Protein AF-A0A6A4FNG8-F1 (afdb_monomer_lite)

Sequence (67 aa):
MADYAARSLQQVVPLCDRVRCTDWMELDQALRGSKGIYGRTVDFFPAPFRSSDRRVNMNKARDWWKA

Radius of gyration: 13.83 Å; chains: 1; bounding box: 40×28×32 Å

Foldseek 3Di:
DDPPVPPPDPDDDDVVVLVVLLVVLVVCCVVPNDPCSLVVSCVVCVPSQPDPDSVVSSVVSVVSNVD

pLDDT: mean 88.39, std 14.25, range [43.31, 97.62]

Structure (mmCIF, N/CA/C/O backbone):
data_AF-A0A6A4FNG8-F1
#
_entry.id   AF-A0A6A4FNG8-F1
#
loop_
_atom_site.group_PDB
_atom_site.id
_atom_site.type_symbol
_atom_site.label_atom_id
_atom_site.label_alt_id
_atom_site.label_comp_id
_atom_site.label_asym_id
_atom_site.label_entity_id
_atom_site.label_seq_id
_atom_site.pdbx_PDB_ins_code
_atom_site.Cartn_x
_atom_site.Cartn_y
_atom_site.Cartn_z
_atom_site.occupancy
_atom_site.B_iso_or_equiv
_atom_site.auth_seq_id
_atom_site.auth_comp_id
_atom_site.auth_asym_id
_atom_site.auth_atom_id
_atom_site.pdbx_PDB_model_num
ATOM 1 N N . MET A 1 1 ? 29.719 -18.879 -20.983 1.00 43.31 1 MET A N 1
ATOM 2 C CA . MET A 1 1 ? 28.574 -18.755 -20.059 1.00 43.31 1 MET A CA 1
ATOM 3 C C . MET A 1 1 ? 28.876 -17.613 -19.110 1.00 43.31 1 MET A C 1
ATOM 5 O O . MET A 1 1 ? 29.562 -17.822 -18.121 1.00 43.31 1 MET A O 1
ATOM 9 N N . ALA A 1 2 ? 28.499 -16.392 -19.492 1.00 47.38 2 ALA A N 1
ATOM 10 C CA . ALA A 1 2 ? 28.647 -15.223 -18.636 1.00 47.38 2 ALA A CA 1
ATOM 11 C C . ALA A 1 2 ? 27.336 -15.063 -17.869 1.00 47.38 2 ALA A C 1
ATOM 13 O O . ALA A 1 2 ? 26.303 -14.770 -18.471 1.00 47.38 2 ALA A O 1
ATOM 14 N N . ASP A 1 3 ? 27.394 -15.320 -16.566 1.00 53.69 3 ASP A N 1
ATOM 15 C CA . ASP A 1 3 ? 26.354 -14.987 -15.601 1.00 53.69 3 ASP A CA 1
ATOM 16 C C . ASP A 1 3 ? 26.231 -13.457 -15.559 1.00 53.69 3 ASP A C 1
ATOM 18 O O . ASP A 1 3 ? 26.857 -12.761 -14.762 1.00 53.69 3 ASP A O 1
ATOM 22 N N . TYR A 1 4 ? 25.497 -12.897 -16.521 1.00 52.84 4 TYR A N 1
ATOM 23 C CA . TYR A 1 4 ? 24.987 -11.543 -16.409 1.00 52.84 4 TYR A CA 1
ATOM 24 C C . TYR A 1 4 ? 23.908 -11.637 -15.338 1.00 52.84 4 TYR A C 1
ATOM 26 O O . TYR A 1 4 ? 22.743 -11.879 -15.652 1.00 52.84 4 TYR A O 1
ATOM 34 N N . ALA A 1 5 ? 24.305 -11.509 -14.070 1.00 56.44 5 ALA A N 1
ATOM 35 C CA . ALA A 1 5 ? 23.388 -11.203 -12.989 1.00 56.44 5 ALA A CA 1
ATOM 36 C C . ALA A 1 5 ? 22.589 -9.983 -13.452 1.00 56.44 5 ALA A C 1
ATOM 38 O O . ALA A 1 5 ? 23.093 -8.854 -13.466 1.00 56.44 5 ALA A O 1
ATOM 39 N N . ALA A 1 6 ? 21.392 -10.244 -13.982 1.00 58.62 6 ALA A N 1
ATOM 40 C CA . ALA A 1 6 ? 20.546 -9.245 -14.588 1.00 58.62 6 ALA A CA 1
ATOM 41 C C . ALA A 1 6 ? 20.286 -8.227 -13.489 1.00 58.62 6 ALA A C 1
ATOM 43 O O . ALA A 1 6 ? 19.603 -8.531 -12.513 1.00 58.62 6 ALA A O 1
ATOM 44 N N . ARG A 1 7 ? 20.921 -7.054 -13.583 1.00 54.75 7 ARG A N 1
ATOM 45 C CA . ARG A 1 7 ? 20.706 -5.973 -12.625 1.00 54.75 7 ARG A CA 1
ATOM 46 C C . ARG A 1 7 ? 19.200 -5.751 -12.599 1.00 54.75 7 ARG A C 1
ATOM 48 O O . ARG A 1 7 ? 18.647 -5.364 -13.628 1.00 54.75 7 ARG A O 1
ATOM 55 N N . SER A 1 8 ? 18.551 -6.089 -11.481 1.00 61.69 8 SER A N 1
ATOM 56 C CA . SER A 1 8 ? 17.097 -6.010 -11.353 1.00 61.69 8 SER A CA 1
ATOM 57 C C . SER A 1 8 ? 16.649 -4.640 -11.829 1.00 61.69 8 SER A C 1
ATOM 59 O O . SER A 1 8 ? 17.057 -3.625 -11.262 1.00 61.69 8 SER A O 1
ATOM 61 N N . LEU A 1 9 ? 15.862 -4.617 -12.904 1.00 65.00 9 LEU A N 1
ATOM 62 C CA . LEU A 1 9 ? 15.344 -3.385 -13.476 1.00 65.00 9 LEU A CA 1
ATOM 63 C C . LEU A 1 9 ? 14.593 -2.648 -12.358 1.00 65.00 9 LEU A C 1
ATOM 65 O O . LEU A 1 9 ? 13.621 -3.179 -11.815 1.00 65.00 9 LEU A O 1
ATOM 69 N N . GLN A 1 10 ? 15.063 -1.463 -11.959 1.00 69.81 10 GLN A N 1
ATOM 70 C CA . GLN A 1 10 ? 14.354 -0.661 -10.966 1.00 69.81 10 GLN A CA 1
ATOM 71 C C . GLN A 1 10 ? 12.981 -0.306 -11.536 1.00 69.81 10 GLN A C 1
ATOM 73 O O . GLN A 1 10 ? 12.865 0.386 -12.546 1.00 69.81 10 GLN A O 1
ATOM 78 N N . GLN A 1 11 ? 11.927 -0.811 -10.898 1.00 76.62 11 GLN A N 1
ATOM 79 C CA . GLN A 1 11 ? 10.565 -0.497 -11.297 1.00 76.62 11 GLN A CA 1
ATOM 80 C C . GLN A 1 11 ? 10.242 0.944 -10.896 1.00 76.62 11 GLN A C 1
ATOM 82 O O . GLN A 1 11 ? 10.074 1.242 -9.711 1.00 76.62 11 GLN A O 1
ATOM 87 N N . VAL A 1 12 ? 10.074 1.810 -11.890 1.00 84.44 12 VAL A N 1
ATOM 88 C CA . VAL A 1 12 ? 9.510 3.147 -11.694 1.00 84.44 12 VAL A CA 1
ATOM 89 C C . VAL A 1 12 ? 7.995 3.022 -11.526 1.00 84.44 12 VAL A C 1
ATOM 91 O O . VAL A 1 12 ? 7.327 2.348 -12.311 1.00 84.44 12 VAL A O 1
ATOM 94 N N . VAL A 1 13 ? 7.456 3.650 -10.481 1.00 89.06 13 VAL A N 1
ATOM 95 C CA . VAL A 1 13 ? 6.014 3.728 -10.212 1.00 89.06 13 VAL A CA 1
ATOM 96 C C . VAL A 1 13 ? 5.624 5.206 -10.160 1.00 89.06 13 VAL A C 1
ATOM 98 O O . VAL A 1 13 ? 6.322 5.971 -9.489 1.00 89.06 13 VAL A O 1
ATOM 101 N N . PRO A 1 14 ? 4.543 5.626 -10.839 1.00 92.94 14 PRO A N 1
ATOM 102 C CA . PRO A 1 14 ? 4.021 6.981 -10.716 1.00 92.94 14 PRO A CA 1
ATOM 103 C C . PRO A 1 14 ? 3.721 7.351 -9.260 1.00 92.94 14 PRO A C 1
ATOM 105 O O . PRO A 1 14 ? 3.194 6.540 -8.497 1.00 92.94 14 PRO A O 1
ATOM 108 N N . LEU A 1 15 ? 3.997 8.601 -8.874 1.00 93.06 15 LEU A N 1
ATOM 109 C CA . LEU A 1 15 ? 3.727 9.070 -7.511 1.00 93.06 15 LEU A CA 1
ATOM 110 C C . LEU A 1 15 ? 2.242 8.929 -7.137 1.00 93.06 15 LEU A C 1
ATOM 112 O O . LEU A 1 15 ? 1.932 8.572 -6.007 1.00 93.06 15 LEU A O 1
ATOM 116 N N . CYS A 1 16 ? 1.330 9.139 -8.092 1.00 94.56 16 CYS A N 1
ATOM 117 C CA . CYS A 1 16 ? -0.106 8.989 -7.862 1.00 94.56 16 CYS A CA 1
ATOM 118 C C . CYS A 1 16 ? -0.508 7.557 -7.475 1.00 94.56 16 CYS A C 1
ATOM 120 O O . CYS A 1 16 ? -1.394 7.387 -6.643 1.00 94.56 16 CYS A O 1
ATOM 122 N N . ASP A 1 17 ? 0.156 6.533 -8.014 1.00 94.94 17 ASP A N 1
ATOM 123 C CA . ASP A 1 17 ? -0.108 5.142 -7.637 1.00 94.94 17 ASP A CA 1
ATOM 124 C C . ASP A 1 17 ? 0.414 4.838 -6.233 1.00 94.94 17 ASP A C 1
ATOM 126 O O . ASP A 1 17 ? -0.247 4.129 -5.475 1.00 94.94 17 ASP A O 1
ATOM 130 N N . ARG A 1 18 ? 1.563 5.415 -5.851 1.00 95.31 18 ARG A N 1
ATOM 131 C CA . ARG A 1 18 ? 2.049 5.343 -4.466 1.00 95.31 18 ARG A CA 1
ATOM 132 C C . ARG A 1 18 ? 1.047 5.982 -3.502 1.00 95.31 18 ARG A C 1
ATOM 134 O O . ARG A 1 18 ? 0.702 5.333 -2.522 1.00 95.31 18 ARG A O 1
ATOM 141 N N . VAL A 1 19 ? 0.572 7.196 -3.798 1.00 96.25 19 VAL A N 1
ATOM 142 C CA . VAL A 1 19 ? -0.414 7.913 -2.966 1.00 96.25 19 VAL A CA 1
ATOM 143 C C . VAL A 1 19 ? -1.698 7.098 -2.825 1.00 96.25 19 VAL A C 1
ATOM 145 O O . VAL A 1 19 ? -2.156 6.855 -1.718 1.00 96.25 19 VAL A O 1
ATOM 148 N N . ARG A 1 20 ? -2.220 6.541 -3.924 1.00 96.38 20 ARG A N 1
ATOM 149 C CA . ARG A 1 20 ? -3.392 5.649 -3.868 1.00 96.38 20 ARG A CA 1
ATOM 150 C C . ARG A 1 20 ? -3.178 4.436 -2.962 1.00 96.38 20 ARG A C 1
ATOM 152 O O . ARG A 1 20 ? -4.107 4.030 -2.270 1.00 96.38 20 ARG A O 1
ATOM 159 N N . CYS A 1 21 ? -1.979 3.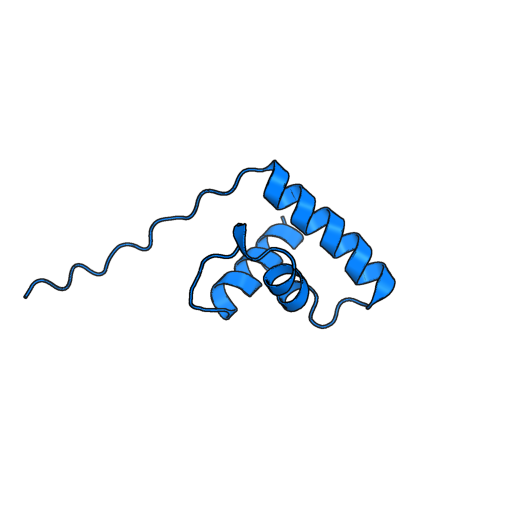849 -2.968 1.00 96.88 21 CYS A N 1
ATOM 160 C CA . CYS A 1 21 ? -1.663 2.723 -2.091 1.00 96.88 21 CYS A CA 1
ATOM 161 C C . CYS A 1 21 ? -1.632 3.145 -0.618 1.00 96.88 21 CYS A C 1
ATOM 163 O O . CYS A 1 21 ? -2.142 2.407 0.221 1.00 96.88 21 CYS A O 1
ATOM 165 N N . THR A 1 22 ? -1.043 4.301 -0.295 1.00 97.06 22 THR A N 1
ATOM 166 C CA . THR A 1 22 ? -0.979 4.801 1.086 1.00 97.06 22 THR A CA 1
ATOM 167 C C . THR A 1 22 ? -2.351 5.246 1.587 1.00 97.06 22 THR A C 1
ATOM 169 O O . THR A 1 22 ? -2.760 4.805 2.652 1.00 97.06 22 THR A O 1
ATOM 172 N N . ASP A 1 23 ? -3.135 5.976 0.796 1.00 97.56 23 ASP A N 1
ATOM 173 C CA . ASP A 1 23 ? -4.496 6.381 1.183 1.00 97.56 23 ASP A CA 1
ATOM 174 C C . ASP A 1 23 ? -5.374 5.153 1.473 1.00 97.56 23 ASP A C 1
ATOM 176 O O . ASP A 1 23 ? -6.119 5.090 2.452 1.00 97.56 23 ASP A O 1
ATOM 180 N N . TRP A 1 24 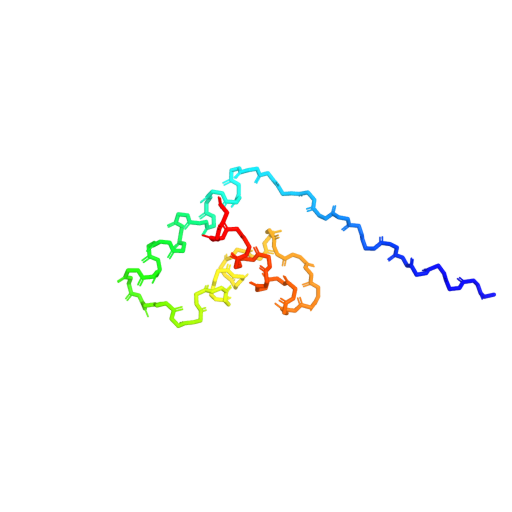? -5.250 4.114 0.641 1.00 97.62 24 TRP A N 1
ATOM 181 C CA . TRP A 1 24 ? -5.955 2.858 0.866 1.00 97.62 24 TRP A CA 1
ATOM 182 C C . TRP A 1 24 ? -5.475 2.130 2.129 1.00 97.62 24 TRP A C 1
ATOM 184 O O . TRP A 1 24 ? -6.299 1.568 2.848 1.00 97.62 24 TRP A O 1
ATOM 194 N N . MET A 1 25 ? -4.170 2.145 2.426 1.00 97.31 25 MET A N 1
ATOM 195 C CA . MET A 1 25 ? -3.635 1.588 3.672 1.00 97.31 25 MET A CA 1
ATOM 196 C C . MET A 1 25 ? -4.205 2.307 4.903 1.00 97.31 25 MET A C 1
ATOM 198 O O . MET A 1 25 ? -4.595 1.629 5.849 1.00 97.31 25 MET A O 1
ATOM 202 N N . GLU A 1 26 ? -4.317 3.639 4.904 1.00 97.19 26 GLU A N 1
ATOM 203 C CA . GLU A 1 26 ? -4.935 4.390 6.015 1.00 97.19 26 GLU A CA 1
ATOM 204 C C . GLU A 1 26 ? -6.364 3.912 6.287 1.00 97.19 26 GLU A C 1
ATOM 206 O O . GLU A 1 26 ? -6.721 3.593 7.427 1.00 97.19 26 GLU A O 1
ATOM 211 N N . LEU A 1 27 ? -7.158 3.766 5.226 1.00 97.00 27 LEU A N 1
ATOM 212 C CA . LEU A 1 27 ? -8.528 3.267 5.322 1.00 97.00 27 LEU A CA 1
ATOM 213 C C . LEU A 1 27 ? -8.579 1.806 5.793 1.00 97.00 27 LEU A C 1
ATOM 215 O O . LEU A 1 27 ? -9.353 1.465 6.690 1.00 97.00 27 LEU A O 1
ATOM 219 N N . ASP A 1 28 ? -7.749 0.929 5.227 1.00 96.94 28 ASP A N 1
ATOM 220 C CA . ASP A 1 28 ? -7.708 -0.487 5.604 1.00 96.94 28 ASP A CA 1
ATOM 221 C C . ASP A 1 28 ? -7.227 -0.679 7.051 1.00 96.94 28 ASP A C 1
ATOM 223 O O . ASP A 1 28 ? -7.762 -1.524 7.773 1.00 96.94 28 ASP A O 1
ATOM 227 N N . GLN A 1 29 ? -6.278 0.141 7.514 1.00 96.94 29 GLN A N 1
ATOM 228 C CA . GLN A 1 29 ? -5.826 0.148 8.903 1.00 96.94 29 GLN A CA 1
ATOM 229 C C . GLN A 1 29 ? -6.969 0.502 9.854 1.00 96.94 29 GLN A C 1
ATOM 231 O O . GLN A 1 29 ? -7.134 -0.177 10.869 1.00 96.94 29 GLN A O 1
ATOM 236 N N . ALA A 1 30 ? -7.755 1.532 9.533 1.00 96.81 30 ALA A N 1
ATOM 237 C CA . ALA A 1 30 ? -8.894 1.943 10.347 1.00 96.81 30 ALA A CA 1
ATOM 238 C C . ALA A 1 30 ? -9.980 0.854 10.416 1.00 96.81 30 ALA A C 1
ATOM 240 O O . ALA A 1 30 ? -10.605 0.667 11.458 1.00 96.81 30 ALA A O 1
ATOM 241 N N . LEU A 1 31 ? -10.178 0.102 9.328 1.00 96.06 31 LEU A N 1
ATOM 242 C CA . LEU A 1 31 ? -11.226 -0.918 9.223 1.00 96.06 31 LEU A CA 1
ATOM 243 C C . LEU A 1 31 ? -10.827 -2.287 9.790 1.00 96.06 31 LEU A C 1
ATOM 245 O O . LEU A 1 31 ? -11.658 -2.985 10.370 1.00 96.06 31 LEU A O 1
ATOM 249 N N . ARG A 1 32 ? -9.580 -2.718 9.575 1.00 94.31 32 ARG A N 1
ATOM 250 C CA . ARG A 1 32 ? -9.116 -4.096 9.844 1.00 94.31 32 ARG A CA 1
ATOM 251 C C . ARG A 1 32 ? -7.932 -4.169 10.803 1.00 94.31 32 ARG A C 1
ATOM 253 O O . ARG A 1 32 ? -7.496 -5.267 11.157 1.00 94.31 32 ARG A O 1
ATOM 260 N N . GLY A 1 33 ? -7.398 -3.024 11.214 1.00 94.19 33 GLY A N 1
ATOM 261 C CA . GLY A 1 33 ? -6.195 -2.928 12.027 1.00 94.19 33 GLY A CA 1
ATOM 262 C C . GLY A 1 33 ? -4.899 -3.116 11.230 1.00 94.19 33 GLY A C 1
ATOM 263 O O . GLY A 1 33 ? -4.869 -3.497 10.059 1.00 94.19 33 GLY A O 1
ATOM 264 N N . SER A 1 34 ? -3.778 -2.875 11.908 1.00 92.44 34 SER A N 1
ATOM 265 C CA . SER A 1 34 ? -2.436 -2.822 11.306 1.00 92.44 34 SER A CA 1
ATOM 266 C C . SER A 1 34 ? -1.849 -4.182 10.912 1.00 92.44 34 SER A C 1
ATOM 268 O O . SER A 1 34 ? -0.913 -4.257 10.110 1.00 92.44 34 SER A O 1
ATOM 27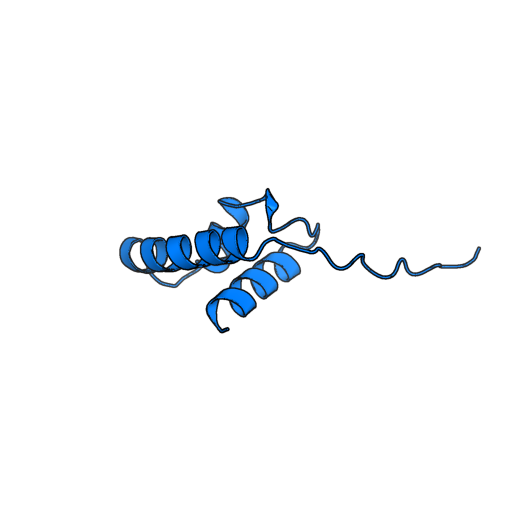0 N N . LYS A 1 35 ? -2.364 -5.286 11.464 1.00 94.69 35 LYS A N 1
ATOM 271 C CA . LYS A 1 35 ? -1.799 -6.620 11.229 1.00 94.69 35 LYS A CA 1
ATOM 272 C C . LYS A 1 35 ? -1.993 -7.026 9.769 1.00 94.69 35 LYS A C 1
ATOM 274 O O . LYS A 1 35 ? -3.122 -7.196 9.329 1.00 94.69 35 LYS A O 1
ATOM 279 N N . GLY A 1 36 ? -0.899 -7.247 9.039 1.00 94.75 36 GLY A N 1
ATOM 280 C CA . GLY A 1 36 ? -0.927 -7.762 7.662 1.00 94.75 36 GLY A CA 1
ATOM 281 C C . GLY A 1 36 ? -1.268 -6.732 6.578 1.00 94.75 36 GLY A C 1
ATOM 282 O O . GLY A 1 36 ? -1.463 -7.121 5.428 1.00 94.75 36 GLY A O 1
ATOM 283 N N . ILE A 1 37 ? -1.303 -5.441 6.916 1.00 96.94 37 ILE A N 1
ATOM 284 C CA . ILE A 1 37 ? -1.672 -4.347 6.006 1.00 96.94 37 ILE A CA 1
ATOM 285 C C . ILE A 1 37 ? -0.848 -4.317 4.709 1.00 96.94 37 ILE A C 1
ATOM 287 O O . ILE A 1 37 ? -1.406 -4.215 3.619 1.00 96.94 37 ILE A O 1
ATOM 291 N N . TYR A 1 38 ? 0.472 -4.518 4.793 1.00 96.69 38 TYR A N 1
ATOM 292 C CA . TYR A 1 38 ? 1.349 -4.530 3.616 1.00 96.69 38 TYR A CA 1
ATOM 293 C C . TYR A 1 38 ? 1.024 -5.689 2.674 1.00 96.69 38 TYR A C 1
ATOM 295 O O . TYR A 1 38 ? 1.023 -5.520 1.461 1.00 96.69 38 TYR A O 1
ATOM 303 N N . GLY A 1 39 ? 0.707 -6.862 3.233 1.00 96.56 39 GLY A N 1
ATOM 304 C CA . GLY A 1 39 ? 0.296 -8.023 2.450 1.00 96.56 39 GLY A CA 1
ATOM 305 C C . GLY A 1 39 ? -1.006 -7.755 1.704 1.00 96.56 39 GLY A C 1
ATOM 306 O O . GLY A 1 39 ? -1.054 -7.948 0.495 1.00 96.56 39 GLY A O 1
ATOM 307 N N . ARG A 1 40 ? -2.017 -7.221 2.402 1.00 97.38 40 ARG A N 1
ATOM 308 C CA . ARG A 1 40 ? -3.303 -6.875 1.781 1.00 97.38 40 ARG A CA 1
ATOM 309 C C . ARG A 1 40 ? -3.171 -5.787 0.720 1.00 97.38 40 ARG A C 1
ATOM 311 O O . ARG A 1 40 ? -3.814 -5.886 -0.314 1.00 97.38 40 ARG A O 1
ATOM 318 N N . THR A 1 41 ? -2.304 -4.801 0.937 1.00 97.50 41 THR A N 1
ATOM 319 C CA . THR A 1 41 ? -2.023 -3.763 -0.068 1.00 97.50 41 THR A CA 1
ATOM 320 C C . THR A 1 41 ? -1.429 -4.375 -1.332 1.00 97.50 41 THR A C 1
ATOM 322 O O . THR A 1 41 ? -1.860 -4.050 -2.433 1.00 97.50 41 THR A O 1
ATOM 325 N N . VAL A 1 42 ? -0.454 -5.280 -1.182 1.00 96.69 42 VAL A N 1
ATOM 326 C CA . VAL A 1 42 ? 0.168 -5.977 -2.316 1.00 96.69 42 VAL A CA 1
ATOM 327 C C . VAL A 1 42 ? -0.856 -6.814 -3.081 1.00 96.69 42 VAL A C 1
ATOM 329 O O . VAL A 1 42 ? -0.842 -6.805 -4.309 1.00 96.69 42 VAL A O 1
ATOM 332 N N . ASP A 1 43 ? -1.756 -7.492 -2.366 1.00 96.31 43 ASP A N 1
ATOM 333 C CA . ASP A 1 43 ? -2.816 -8.294 -2.979 1.00 96.31 43 ASP A CA 1
ATOM 334 C C . ASP A 1 43 ? -3.882 -7.413 -3.672 1.00 96.31 43 ASP A C 1
ATOM 336 O O . ASP A 1 43 ? -4.392 -7.788 -4.726 1.00 96.31 43 ASP A O 1
ATOM 340 N N . PHE A 1 44 ? -4.199 -6.233 -3.122 1.00 96.56 44 PHE A N 1
ATOM 341 C CA . PHE A 1 44 ? -5.200 -5.310 -3.678 1.00 96.56 44 PHE A CA 1
ATOM 342 C C . PHE A 1 44 ? -4.671 -4.498 -4.874 1.00 96.56 44 PHE A C 1
ATOM 344 O O . PHE A 1 44 ? -5.405 -4.259 -5.833 1.00 96.56 44 PHE A O 1
ATOM 351 N N . PHE A 1 45 ? -3.392 -4.108 -4.859 1.00 95.25 45 PHE A N 1
ATOM 352 C CA . PHE A 1 45 ? -2.743 -3.332 -5.922 1.00 95.25 45 PHE A CA 1
ATOM 353 C C . PHE A 1 45 ? -1.597 -4.115 -6.587 1.00 95.25 45 PHE A C 1
ATOM 355 O O . PHE A 1 45 ? -0.440 -3.714 -6.492 1.00 95.25 45 PHE A O 1
ATOM 362 N N . PRO A 1 46 ? -1.852 -5.198 -7.335 1.00 93.19 46 PRO A N 1
ATOM 363 C CA . PRO A 1 46 ? -0.771 -6.003 -7.910 1.00 93.19 46 PRO A CA 1
ATOM 364 C C . PRO A 1 46 ? 0.088 -5.232 -8.931 1.00 93.19 46 PRO A C 1
ATOM 366 O O . PRO A 1 46 ? 1.278 -5.501 -9.090 1.00 93.19 46 PRO A O 1
ATOM 369 N N . ALA A 1 47 ? -0.478 -4.236 -9.621 1.00 92.69 47 ALA A N 1
ATOM 370 C CA . ALA A 1 47 ? 0.217 -3.527 -10.696 1.00 92.69 47 ALA A CA 1
ATOM 371 C C . ALA A 1 47 ? 1.454 -2.719 -10.228 1.00 92.69 47 ALA A C 1
ATOM 373 O O . ALA A 1 47 ? 2.478 -2.776 -10.921 1.00 92.69 47 ALA A O 1
ATOM 374 N N . PRO A 1 48 ? 1.422 -2.007 -9.083 1.00 92.94 48 PRO A N 1
ATOM 375 C CA . PRO A 1 48 ? 2.617 -1.407 -8.477 1.00 92.94 48 PRO A CA 1
ATOM 376 C C . PRO A 1 48 ? 3.631 -2.387 -7.852 1.00 92.94 48 PRO A C 1
ATOM 378 O O . PRO A 1 48 ? 4.788 -1.999 -7.649 1.00 92.94 48 PRO A O 1
ATOM 381 N N . PHE A 1 49 ? 3.254 -3.643 -7.591 1.00 93.12 49 PHE A N 1
ATOM 382 C CA . PHE A 1 49 ? 4.061 -4.647 -6.882 1.00 93.12 49 PHE A CA 1
ATOM 383 C C . PHE A 1 49 ? 4.387 -5.857 -7.772 1.00 93.12 49 PHE A C 1
ATOM 385 O O . PHE A 1 49 ? 3.832 -6.941 -7.617 1.00 93.12 49 PHE A O 1
ATOM 392 N N . ARG A 1 50 ? 5.309 -5.675 -8.726 1.00 89.62 50 ARG A N 1
ATOM 393 C CA . ARG A 1 50 ? 5.589 -6.669 -9.783 1.00 89.62 50 ARG A CA 1
ATOM 394 C C . ARG A 1 50 ? 6.725 -7.647 -9.475 1.00 89.62 50 ARG A C 1
ATOM 396 O O . ARG A 1 50 ? 7.091 -8.427 -10.350 1.00 89.62 50 ARG A O 1
ATOM 403 N N . SER A 1 51 ? 7.319 -7.601 -8.280 1.00 89.50 51 SER A N 1
ATOM 404 C CA . SER A 1 51 ? 8.358 -8.573 -7.923 1.00 89.50 51 SER A CA 1
ATOM 405 C C . SER A 1 51 ? 7.751 -9.970 -7.811 1.00 89.50 51 SER A C 1
ATOM 407 O O . SER A 1 51 ? 6.667 -10.125 -7.248 1.00 89.50 51 SER A O 1
ATOM 409 N N . SER A 1 52 ? 8.471 -10.984 -8.289 1.00 89.56 52 SER A N 1
ATOM 410 C CA . SER A 1 52 ? 8.137 -12.389 -8.032 1.00 89.56 52 SER A CA 1
ATOM 411 C C . SER A 1 52 ? 8.358 -12.770 -6.563 1.00 89.56 52 SER A C 1
ATOM 413 O O . SER A 1 52 ? 7.673 -13.646 -6.041 1.00 89.56 52 SER A O 1
ATOM 415 N N . ASP A 1 53 ? 9.271 -12.082 -5.868 1.00 91.69 53 ASP A N 1
ATOM 416 C CA . ASP A 1 53 ? 9.450 -12.220 -4.423 1.00 91.69 53 ASP A CA 1
ATOM 417 C C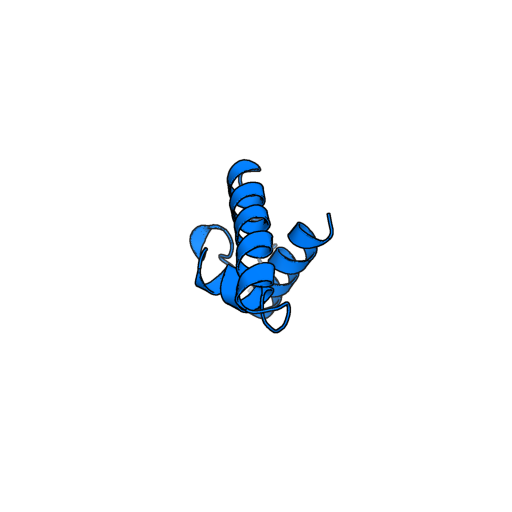 . ASP A 1 53 ? 8.423 -11.354 -3.673 1.00 91.69 53 ASP A C 1
ATOM 419 O O . ASP A 1 53 ? 8.535 -10.122 -3.602 1.00 91.69 53 ASP A O 1
ATOM 423 N N . ARG A 1 54 ? 7.441 -12.016 -3.047 1.00 93.88 54 ARG A N 1
ATOM 424 C CA . ARG A 1 54 ? 6.406 -11.372 -2.222 1.00 93.88 54 ARG A CA 1
ATOM 425 C C . ARG A 1 54 ? 6.997 -10.545 -1.077 1.00 93.88 54 ARG A C 1
ATOM 427 O O . ARG A 1 54 ? 6.424 -9.517 -0.714 1.00 93.88 54 ARG A O 1
ATOM 434 N N . ARG A 1 55 ? 8.140 -10.943 -0.512 1.00 95.12 55 ARG A N 1
ATOM 435 C CA . ARG A 1 55 ? 8.804 -10.201 0.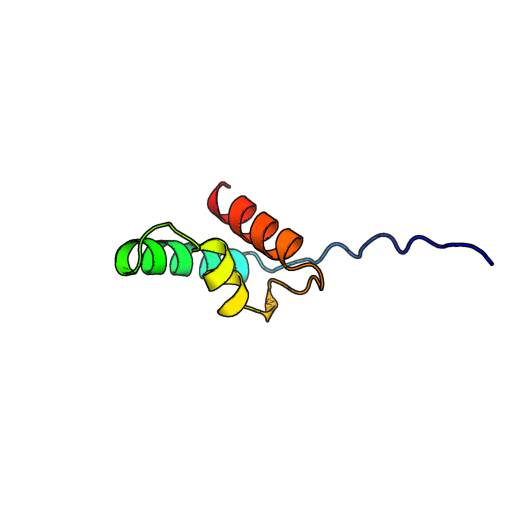569 1.00 95.12 55 ARG A CA 1
ATOM 436 C C . ARG A 1 55 ? 9.306 -8.843 0.086 1.00 95.12 55 ARG A C 1
ATOM 438 O O . ARG A 1 55 ? 9.156 -7.861 0.807 1.00 95.12 55 ARG A O 1
ATOM 445 N N . VAL A 1 56 ? 9.831 -8.768 -1.139 1.00 93.75 56 VAL A N 1
ATOM 446 C CA . VAL A 1 56 ? 10.252 -7.501 -1.764 1.00 93.75 56 VAL A CA 1
ATOM 447 C C . VAL A 1 56 ? 9.057 -6.562 -1.934 1.00 93.75 56 VAL A C 1
ATOM 449 O O . VAL A 1 56 ? 9.154 -5.384 -1.593 1.00 93.75 56 VAL A O 1
ATOM 452 N N . ASN A 1 57 ? 7.909 -7.081 -2.374 1.00 94.81 57 ASN A N 1
ATOM 453 C CA . ASN A 1 57 ? 6.690 -6.283 -2.523 1.00 94.81 57 ASN A CA 1
ATOM 454 C C . ASN A 1 57 ? 6.182 -5.741 -1.178 1.00 94.81 57 ASN A C 1
ATOM 456 O O . ASN A 1 57 ? 5.851 -4.561 -1.071 1.00 94.81 57 ASN A O 1
ATOM 460 N N . MET A 1 58 ? 6.176 -6.573 -0.132 1.00 96.19 58 MET A N 1
ATOM 461 C CA . MET A 1 58 ? 5.768 -6.137 1.209 1.00 96.19 58 MET A CA 1
ATOM 462 C C . MET A 1 58 ? 6.733 -5.108 1.811 1.00 96.19 58 MET A C 1
ATOM 464 O O . MET A 1 58 ? 6.282 -4.172 2.468 1.00 96.19 58 MET A O 1
ATOM 468 N N . ASN A 1 59 ? 8.042 -5.247 1.576 1.00 95.50 59 ASN A N 1
ATOM 469 C CA . ASN A 1 59 ? 9.024 -4.248 2.001 1.00 95.50 59 ASN A CA 1
ATOM 470 C C . ASN A 1 59 ? 8.793 -2.913 1.288 1.00 95.50 59 ASN A C 1
ATOM 472 O O . ASN A 1 59 ? 8.705 -1.889 1.949 1.00 95.50 59 ASN A O 1
ATOM 476 N N . LYS A 1 60 ? 8.567 -2.935 -0.028 1.00 94.44 60 LYS A N 1
ATOM 477 C CA . LYS A 1 60 ? 8.227 -1.735 -0.803 1.00 94.44 60 LYS A CA 1
ATOM 478 C C . LYS A 1 60 ? 6.967 -1.038 -0.275 1.00 94.44 60 LYS A C 1
ATOM 480 O O . LYS A 1 60 ? 6.970 0.176 -0.104 1.00 94.44 60 LYS A O 1
AT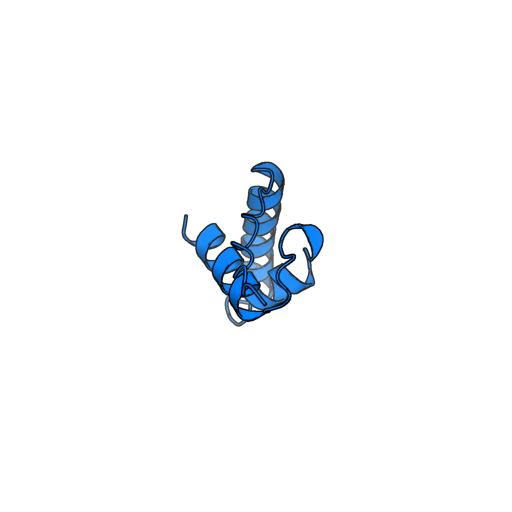OM 485 N N . ALA A 1 61 ? 5.912 -1.799 0.028 1.00 95.81 61 ALA A N 1
ATOM 486 C CA . ALA A 1 61 ? 4.692 -1.267 0.637 1.00 95.81 61 ALA A CA 1
ATOM 487 C C . ALA A 1 61 ? 4.968 -0.623 2.010 1.00 95.81 61 ALA A C 1
ATOM 489 O O . ALA A 1 61 ? 4.479 0.467 2.297 1.00 95.81 61 ALA A O 1
ATOM 490 N N . ARG A 1 62 ? 5.798 -1.265 2.840 1.00 96.12 62 ARG A N 1
ATOM 491 C CA . ARG A 1 62 ? 6.239 -0.720 4.131 1.00 96.12 62 ARG A CA 1
ATOM 492 C C . ARG A 1 62 ? 7.055 0.562 3.974 1.00 96.12 62 ARG A C 1
ATOM 494 O O . ARG A 1 62 ? 6.878 1.479 4.770 1.00 96.12 62 ARG A O 1
ATOM 501 N N . ASP A 1 63 ? 7.946 0.615 2.993 1.00 95.00 63 ASP A N 1
ATOM 502 C CA . ASP A 1 63 ? 8.800 1.777 2.745 1.00 95.00 63 ASP A CA 1
ATOM 503 C C . ASP A 1 63 ? 7.963 2.979 2.307 1.00 95.00 63 ASP A C 1
ATOM 505 O O . ASP A 1 63 ? 8.191 4.085 2.779 1.00 95.00 63 ASP A O 1
ATOM 509 N N . TRP A 1 64 ? 6.941 2.762 1.476 1.00 94.75 64 TRP A N 1
ATOM 510 C CA . TRP A 1 64 ? 5.998 3.815 1.094 1.00 94.75 64 TRP A CA 1
ATOM 511 C C . TRP A 1 64 ? 5.177 4.349 2.255 1.00 94.75 64 TRP A C 1
ATOM 513 O O . TRP A 1 64 ? 4.915 5.543 2.284 1.00 94.75 64 TRP A O 1
ATOM 523 N N . TRP A 1 65 ? 4.792 3.476 3.183 1.00 93.50 65 TRP A N 1
ATOM 524 C CA . TRP A 1 65 ? 4.025 3.843 4.369 1.00 93.50 65 TRP A CA 1
ATOM 525 C C . TRP A 1 65 ? 4.828 4.664 5.386 1.00 93.50 65 TRP A C 1
ATOM 527 O O . TRP A 1 65 ? 4.276 5.458 6.138 1.00 93.50 65 TRP A O 1
ATOM 537 N N . LYS A 1 66 ? 6.143 4.439 5.450 1.00 88.31 66 LYS A N 1
ATOM 538 C CA . LYS A 1 66 ? 7.042 5.113 6.396 1.00 88.31 66 LYS A CA 1
ATOM 539 C C . LYS A 1 66 ? 7.648 6.416 5.875 1.00 88.31 66 LYS A C 1
ATOM 541 O O . LYS A 1 66 ? 8.373 7.060 6.632 1.00 88.31 66 LYS A O 1
ATOM 546 N N . ALA A 1 67 ? 7.444 6.731 4.601 1.00 77.88 67 ALA A N 1
ATOM 547 C CA . ALA A 1 67 ? 8.096 7.831 3.903 1.00 77.88 67 ALA A CA 1
ATOM 548 C C . ALA A 1 67 ? 7.106 8.946 3.609 1.00 77.88 67 ALA A C 1
ATOM 550 O O . ALA A 1 67 ? 7.519 10.112 3.755 1.00 77.88 67 ALA A O 1
#

Secondary structure (DSSP, 8-state):
--------------HHHHHHHHHHHHHHHHHH-STTHHHHHHHH-TTT---SSHHHHHHHHHHHHH-

Organism: NCBI:txid129364